Protein AF-A0A920JBK8-F1 (afdb_monomer)

Secondary structure (DSSP, 8-state):
-PPPGGGGSS--EEEE-S---SGGGGGG-THHHH-SEEEEE-TTSTTHHHHHHHHHHHHHHHTT-TTS-TT-TTEEEE-SSTT-HHHHHHHHHHTT-

Nearest PDB structures (foldseek):
  4xc6-assembly1_A  TM=9.002E-01  e=1.145E-08  Cupriavidus metallidurans CH34
  4xc7-assembly1_A  TM=9.228E-01  e=1.398E-08  Cupriavidus metallidurans CH34
  5cjv-assembly1_A  TM=9.000E-01  e=1.398E-08  Cupriavidus metallidurans CH34
  5cjw-assembly1_B  TM=9.016E-01  e=2.383E-08  Cupriavidus metallidurans CH34
  4xc7-assembly1_B  TM=9.034E-01  e=4.642E-08  Cupriavidus metallidurans CH34

Radius of gyration: 13.55 Å; Cα contacts (8 Å, |Δi|>4): 118; chains: 1; bounding box: 40×30×32 Å

pLDDT: mean 84.9, std 9.49, range [45.56, 94.88]

Mean predicted aligned error: 5.42 Å

Foldseek 3Di:
DDDDPLNVDPFFEAEDEQPQPDLVSLLVDCCLQRHQAYEHEQCVDPRSVVSLQSSLVNNCVVVVHPVQDSPPPRYFYYHPDPPDPRVVSVVVVVVVD

Structure (mmCIF, N/CA/C/O backbone):
data_AF-A0A920JBK8-F1
#
_entry.id   AF-A0A920JBK8-F1
#
loop_
_atom_site.group_PDB
_atom_site.id
_atom_site.type_symbol
_atom_site.label_atom_id
_atom_site.label_alt_id
_atom_site.label_comp_id
_atom_site.label_asym_id
_atom_site.label_entity_id
_atom_site.label_seq_id
_atom_site.pdbx_PDB_ins_code
_atom_site.Cartn_x
_atom_site.Cartn_y
_atom_site.Cartn_z
_atom_site.occupancy
_atom_site.B_iso_or_equiv
_atom_site.auth_seq_id
_atom_site.auth_comp_id
_atom_site.auth_asym_id
_atom_site.auth_atom_id
_atom_site.pdbx_PDB_model_num
ATOM 1 N N . MET A 1 1 ? 22.583 -14.448 -11.403 1.00 45.56 1 MET A N 1
ATOM 2 C CA . MET A 1 1 ? 21.657 -13.325 -11.167 1.00 45.56 1 MET A CA 1
ATOM 3 C C . MET A 1 1 ? 20.265 -13.925 -11.180 1.00 45.56 1 MET A C 1
ATOM 5 O O . MET A 1 1 ? 19.852 -14.410 -12.222 1.00 45.56 1 MET A O 1
ATOM 9 N N . THR A 1 2 ? 19.635 -14.078 -10.018 1.00 49.16 2 THR A N 1
ATOM 10 C CA . THR A 1 2 ? 18.282 -14.645 -9.919 1.00 49.16 2 THR A CA 1
ATOM 11 C C . THR A 1 2 ? 17.316 -13.653 -10.572 1.00 49.16 2 THR A C 1
ATOM 13 O O . THR A 1 2 ? 17.421 -12.472 -10.231 1.00 49.16 2 THR A O 1
ATOM 16 N N . PRO A 1 3 ? 16.445 -14.061 -11.514 1.00 55.28 3 PRO A N 1
ATOM 17 C CA . PRO A 1 3 ? 15.457 -13.144 -12.075 1.00 55.28 3 PRO A CA 1
ATOM 18 C C . PRO A 1 3 ? 14.608 -12.587 -10.932 1.00 55.28 3 PRO A C 1
ATOM 20 O O . PRO A 1 3 ? 14.224 -13.334 -10.023 1.00 55.28 3 PRO A O 1
ATOM 23 N N . LYS A 1 4 ? 14.358 -11.276 -10.934 1.00 63.56 4 LYS A N 1
ATOM 24 C CA . LYS A 1 4 ? 13.372 -10.716 -10.010 1.00 63.56 4 LYS A CA 1
ATOM 25 C C . LYS A 1 4 ? 12.016 -11.283 -10.421 1.00 63.56 4 LYS A C 1
ATOM 27 O O . LYS A 1 4 ? 11.782 -11.526 -11.599 1.00 63.56 4 LYS A O 1
ATOM 32 N N . PHE A 1 5 ? 11.112 -11.513 -9.470 1.00 64.75 5 PHE A N 1
ATOM 33 C CA . PHE A 1 5 ? 9.775 -12.041 -9.782 1.00 64.75 5 PHE A CA 1
ATOM 34 C C . PHE A 1 5 ? 9.019 -11.181 -10.811 1.00 64.75 5 PHE A C 1
ATOM 36 O O . PHE A 1 5 ? 8.191 -11.703 -11.548 1.00 64.75 5 PHE A O 1
ATOM 43 N N . THR A 1 6 ? 9.350 -9.892 -10.899 1.00 65.25 6 THR A N 1
ATOM 44 C CA . THR A 1 6 ? 8.850 -8.960 -11.914 1.00 65.25 6 THR A CA 1
ATOM 45 C C . THR A 1 6 ? 9.321 -9.268 -13.335 1.00 65.25 6 THR A C 1
ATOM 47 O O . THR A 1 6 ? 8.627 -8.921 -14.273 1.00 65.25 6 THR A O 1
ATOM 50 N N . ASP A 1 7 ? 10.452 -9.951 -13.519 1.00 74.69 7 ASP A N 1
ATOM 51 C CA . ASP A 1 7 ? 11.004 -10.263 -14.848 1.00 74.69 7 ASP A CA 1
ATOM 52 C C . ASP A 1 7 ? 10.343 -11.506 -15.479 1.00 74.69 7 ASP A C 1
ATOM 54 O O . ASP A 1 7 ? 10.656 -11.880 -16.608 1.00 74.69 7 ASP A O 1
ATOM 58 N N . LEU A 1 8 ? 9.468 -12.187 -14.728 1.00 80.94 8 LEU A N 1
ATOM 59 C CA . LEU A 1 8 ? 8.779 -13.416 -15.134 1.00 80.94 8 LEU A CA 1
ATOM 60 C C . LEU A 1 8 ? 7.313 -13.185 -15.534 1.00 80.94 8 LEU A C 1
ATOM 62 O O . LEU A 1 8 ? 6.653 -14.135 -15.952 1.00 80.94 8 LEU A O 1
ATOM 66 N N . ALA A 1 9 ? 6.797 -11.966 -15.366 1.00 84.19 9 ALA A N 1
ATOM 67 C CA . ALA A 1 9 ? 5.403 -11.620 -15.613 1.00 84.19 9 ALA A CA 1
ATOM 68 C C . ALA A 1 9 ? 5.303 -10.298 -16.378 1.00 84.19 9 ALA A C 1
ATOM 70 O O . ALA A 1 9 ? 6.081 -9.383 -16.130 1.00 84.19 9 ALA A O 1
ATOM 71 N N . ASP A 1 10 ? 4.309 -10.184 -17.260 1.00 84.38 10 ASP A N 1
ATOM 72 C CA . ASP A 1 10 ? 4.032 -8.944 -18.001 1.00 84.38 10 ASP A CA 1
ATOM 73 C C . ASP A 1 10 ? 3.512 -7.819 -17.091 1.00 84.38 10 ASP A C 1
ATOM 75 O O . ASP A 1 10 ? 3.607 -6.642 -17.428 1.00 84.38 10 ASP A O 1
ATOM 79 N N . LEU A 1 11 ? 2.957 -8.189 -15.932 1.00 86.00 11 LEU A N 1
ATOM 80 C CA . LEU A 1 11 ? 2.436 -7.264 -14.938 1.00 86.00 11 LEU A CA 1
ATOM 81 C C . LEU A 1 11 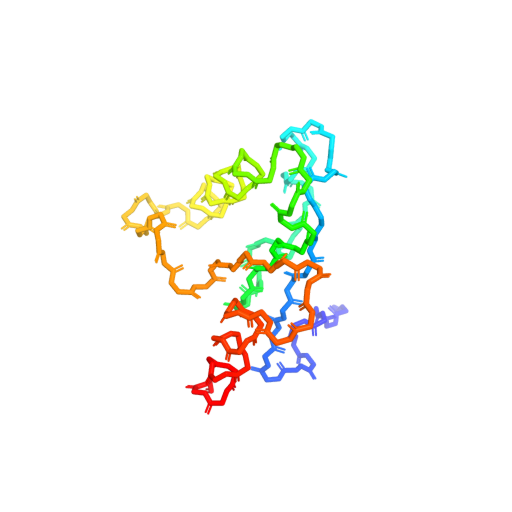? 2.680 -7.785 -13.522 1.00 86.00 11 LEU A C 1
ATOM 83 O O . LEU A 1 11 ? 2.464 -8.962 -13.221 1.00 86.00 11 LEU A O 1
ATOM 87 N N . SER A 1 12 ? 3.052 -6.879 -12.624 1.00 88.81 12 SER A N 1
ATOM 88 C CA . SER A 1 12 ? 3.289 -7.158 -11.215 1.00 88.81 12 SER A CA 1
ATOM 89 C C . SER A 1 12 ? 2.372 -6.336 -10.303 1.00 88.81 12 SER A C 1
ATOM 91 O O . SER A 1 12 ? 2.278 -5.111 -10.383 1.00 88.81 12 SER A O 1
ATOM 93 N N . VAL A 1 13 ? 1.680 -7.026 -9.392 1.00 90.75 13 VAL A N 1
ATOM 94 C CA . VAL A 1 13 ? 0.788 -6.399 -8.410 1.00 90.75 13 VAL A CA 1
ATOM 95 C C . VAL A 1 13 ? 1.255 -6.753 -7.008 1.00 90.75 13 VAL A C 1
AT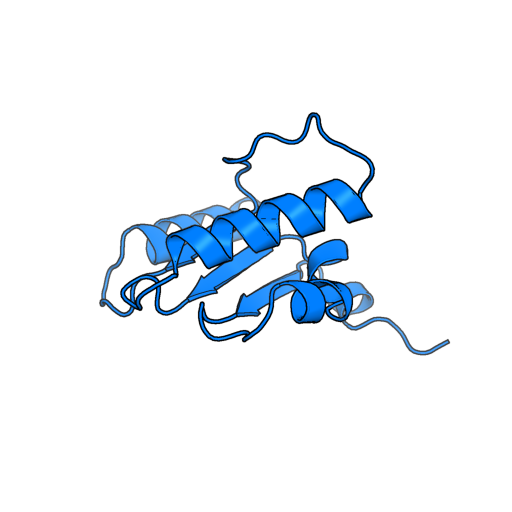OM 97 O O . VAL A 1 13 ? 1.315 -7.926 -6.640 1.00 90.75 13 VAL A O 1
ATOM 100 N N . TYR A 1 14 ? 1.544 -5.736 -6.203 1.00 92.56 14 TYR A N 1
ATOM 101 C CA . TYR A 1 14 ? 1.847 -5.905 -4.790 1.00 92.56 14 TYR A CA 1
ATOM 102 C C . TYR A 1 14 ? 0.597 -5.655 -3.944 1.00 92.56 14 TYR A C 1
ATOM 104 O O . TYR A 1 14 ? 0.053 -4.554 -3.939 1.00 92.56 14 TYR A O 1
ATOM 112 N N . VAL A 1 15 ? 0.139 -6.673 -3.213 1.00 93.44 15 VAL A N 1
ATOM 113 C CA . VAL A 1 15 ? -1.041 -6.587 -2.340 1.00 93.44 15 VAL A CA 1
ATOM 114 C C . VAL A 1 15 ? -0.606 -6.654 -0.880 1.00 93.44 15 VAL A C 1
ATOM 116 O O . VAL A 1 15 ? 0.102 -7.578 -0.485 1.00 93.44 15 VAL A O 1
ATOM 119 N N . MET A 1 16 ? -1.066 -5.709 -0.063 1.00 94.88 16 MET A N 1
ATOM 120 C CA . MET A 1 16 ? -0.792 -5.662 1.376 1.00 94.88 16 MET A CA 1
ATOM 121 C C . MET A 1 16 ? -2.040 -5.311 2.188 1.00 94.88 16 MET A C 1
ATOM 123 O O . MET A 1 16 ? -3.069 -4.932 1.635 1.00 94.88 16 MET A O 1
ATOM 127 N N . THR A 1 17 ? -1.952 -5.428 3.511 1.00 94.69 17 THR A N 1
ATOM 128 C CA . THR A 1 17 ? -2.962 -4.925 4.452 1.00 94.69 17 THR A CA 1
ATOM 129 C C . THR A 1 17 ? -2.443 -3.669 5.168 1.00 94.69 17 THR A C 1
ATOM 131 O O . THR A 1 17 ? -1.230 -3.451 5.212 1.00 94.69 17 THR A O 1
ATOM 134 N N . PRO A 1 18 ? -3.320 -2.848 5.775 1.00 93.94 18 PRO A N 1
ATOM 135 C CA . PRO A 1 18 ? -2.917 -1.699 6.594 1.00 93.94 18 PRO A CA 1
ATOM 136 C C . PRO A 1 18 ? -2.030 -2.050 7.797 1.00 93.94 18 PRO A C 1
ATOM 138 O O . PRO A 1 18 ? -1.360 -1.195 8.364 1.00 93.94 18 PRO A O 1
ATOM 141 N N . GLU A 1 19 ? -2.013 -3.320 8.191 1.00 91.94 19 GLU A N 1
ATOM 142 C CA . GLU A 1 19 ? -1.327 -3.841 9.370 1.00 91.94 19 GLU A CA 1
ATOM 143 C C . GLU A 1 19 ? 0.143 -4.192 9.052 1.00 91.94 19 GLU A C 1
ATOM 145 O O . GLU A 1 19 ? 0.541 -5.352 9.114 1.00 91.94 19 GLU A O 1
ATOM 150 N N . TYR A 1 20 ? 0.969 -3.201 8.699 1.00 86.06 20 TYR A N 1
ATOM 151 C CA . TYR A 1 20 ? 2.409 -3.397 8.418 1.00 86.06 20 TYR A CA 1
ATOM 152 C C . TYR A 1 20 ? 3.333 -2.967 9.575 1.00 86.06 20 TYR A C 1
ATOM 154 O O . TYR A 1 20 ? 4.560 -3.042 9.471 1.00 86.06 20 TYR A O 1
ATOM 162 N N . GLY A 1 21 ? 2.758 -2.520 10.696 1.00 88.38 21 GLY A N 1
A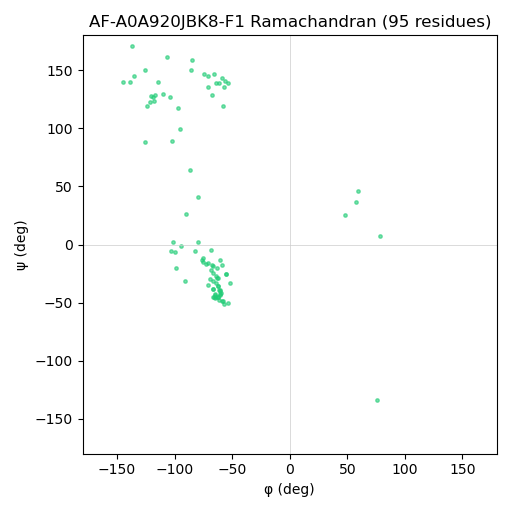TOM 163 C CA . GLY A 1 21 ? 3.506 -2.023 11.848 1.00 88.38 21 GLY A CA 1
ATOM 164 C C . GLY A 1 21 ? 4.074 -0.621 11.610 1.00 88.38 21 GLY A C 1
ATOM 165 O O . GLY A 1 21 ? 3.369 0.281 11.169 1.00 88.38 21 GLY A O 1
ATOM 166 N N . ALA A 1 22 ? 5.347 -0.408 11.946 1.00 88.88 22 ALA A N 1
ATOM 167 C CA . ALA A 1 22 ? 5.988 0.896 11.785 1.00 88.88 22 ALA A CA 1
ATOM 168 C C . ALA A 1 22 ? 6.239 1.236 10.305 1.00 88.88 22 ALA A C 1
ATOM 170 O O . ALA A 1 22 ? 6.642 0.375 9.526 1.00 88.88 22 ALA A O 1
ATOM 171 N N . SER A 1 23 ? 6.122 2.517 9.936 1.00 87.38 23 SER A N 1
ATOM 172 C CA . SER A 1 23 ? 6.386 3.012 8.570 1.00 87.38 23 SER A CA 1
ATOM 173 C C . SER A 1 23 ? 7.775 2.672 8.032 1.00 87.38 23 SER A C 1
ATOM 175 O O . SER A 1 23 ? 7.937 2.529 6.825 1.00 87.38 23 SER A O 1
ATOM 177 N N . THR A 1 24 ? 8.762 2.464 8.905 1.00 88.25 24 THR A N 1
ATOM 178 C CA . THR A 1 24 ? 10.114 2.030 8.519 1.00 88.25 24 THR A CA 1
ATOM 179 C C . THR A 1 24 ? 10.161 0.612 7.948 1.00 88.25 24 THR A C 1
ATOM 181 O O . THR A 1 24 ? 11.117 0.263 7.262 1.00 88.25 24 THR A O 1
ATOM 184 N N . GLN A 1 25 ? 9.143 -0.223 8.185 1.00 90.56 25 GLN A N 1
ATOM 185 C CA . GLN A 1 25 ? 9.066 -1.549 7.565 1.00 90.56 25 GLN A CA 1
ATOM 186 C C . GLN A 1 25 ? 8.815 -1.455 6.058 1.00 90.56 25 GLN A C 1
ATOM 188 O O . GLN A 1 25 ? 9.305 -2.306 5.324 1.00 90.56 25 GLN A O 1
ATOM 193 N N . LEU A 1 26 ? 8.134 -0.403 5.583 1.00 91.75 26 LEU A N 1
ATOM 194 C CA . LEU A 1 26 ? 7.888 -0.188 4.152 1.00 91.75 26 LEU A CA 1
ATOM 195 C C . LEU A 1 26 ? 9.189 0.033 3.370 1.00 91.75 26 LEU A C 1
ATOM 197 O O . LEU A 1 26 ? 9.260 -0.299 2.194 1.00 91.75 26 LEU A O 1
ATOM 201 N N . GLU A 1 27 ? 10.237 0.539 4.024 1.00 89.19 27 GLU A N 1
ATOM 202 C CA . GLU A 1 27 ? 11.554 0.749 3.405 1.00 89.19 27 GLU A CA 1
ATOM 203 C C . GLU A 1 27 ? 12.262 -0.557 3.040 1.00 89.19 27 GLU A C 1
ATOM 205 O O . GLU A 1 27 ? 13.196 -0.548 2.248 1.00 89.19 27 GLU A O 1
ATOM 210 N N . LYS A 1 28 ? 11.823 -1.677 3.624 1.00 89.44 28 LYS A N 1
ATOM 211 C CA . LYS A 1 28 ? 12.387 -3.009 3.385 1.00 89.44 28 LYS A CA 1
ATOM 212 C C . LYS A 1 28 ? 11.634 -3.784 2.304 1.00 89.44 28 LYS A C 1
ATOM 214 O O . LYS A 1 28 ? 11.959 -4.941 2.054 1.00 89.44 28 LYS A O 1
ATOM 219 N N . ILE A 1 29 ? 10.581 -3.197 1.734 1.00 90.25 29 ILE A N 1
ATOM 220 C CA . ILE A 1 29 ? 9.697 -3.864 0.782 1.00 90.25 29 ILE A CA 1
ATOM 221 C C . ILE A 1 29 ? 10.049 -3.386 -0.621 1.00 90.25 29 ILE A C 1
ATOM 223 O O . ILE A 1 29 ? 9.447 -2.449 -1.140 1.00 90.25 29 ILE A O 1
ATOM 227 N N . ASP A 1 30 ? 10.984 -4.092 -1.249 1.00 89.38 30 ASP A N 1
ATOM 228 C CA . ASP A 1 30 ? 11.433 -3.832 -2.621 1.00 89.38 30 ASP A CA 1
ATOM 229 C C . ASP A 1 30 ? 10.268 -3.755 -3.623 1.00 89.38 30 ASP A C 1
ATOM 231 O O . ASP A 1 30 ? 10.292 -2.971 -4.565 1.00 89.38 30 ASP A O 1
ATOM 235 N N . MET A 1 31 ? 9.201 -4.532 -3.409 1.00 90.19 31 MET A N 1
ATOM 236 C CA . MET A 1 31 ? 8.026 -4.546 -4.290 1.00 90.19 31 MET A CA 1
ATOM 237 C C . MET A 1 31 ? 7.273 -3.213 -4.346 1.00 90.19 31 MET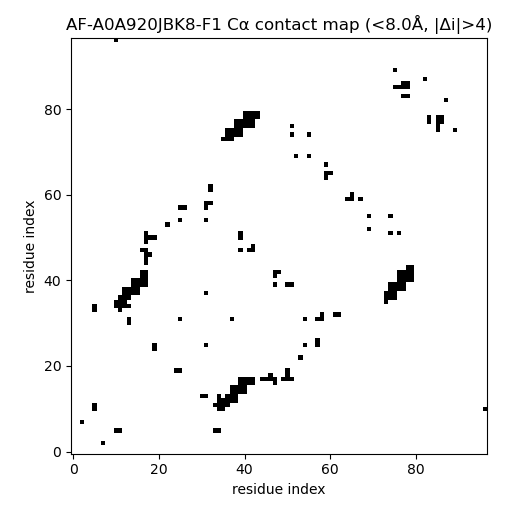 A C 1
ATOM 239 O O . MET A 1 31 ? 6.556 -2.987 -5.315 1.00 90.19 31 MET A O 1
ATOM 243 N N . ILE A 1 32 ? 7.435 -2.316 -3.365 1.00 90.50 32 ILE A N 1
ATOM 244 C CA . ILE A 1 32 ? 6.882 -0.957 -3.470 1.00 90.50 32 ILE A CA 1
ATOM 245 C C . ILE A 1 32 ? 7.531 -0.213 -4.639 1.00 90.50 32 ILE A C 1
ATOM 247 O O . ILE A 1 32 ? 6.884 0.620 -5.263 1.00 90.50 32 ILE A O 1
ATOM 251 N N . ASP A 1 33 ? 8.771 -0.541 -4.981 1.00 86.06 33 ASP A N 1
ATOM 252 C CA . ASP A 1 33 ? 9.503 0.163 -6.024 1.00 86.06 33 ASP A CA 1
ATOM 253 C C . ASP A 1 33 ? 9.313 -0.475 -7.399 1.00 86.06 33 ASP A C 1
ATOM 255 O O . ASP A 1 33 ? 9.310 0.228 -8.405 1.00 86.06 33 ASP A O 1
ATOM 259 N N . TYR A 1 34 ? 9.124 -1.795 -7.441 1.00 84.88 34 TYR A N 1
ATOM 260 C CA . TYR A 1 34 ? 9.040 -2.541 -8.698 1.00 84.88 34 TYR A CA 1
ATOM 261 C C . TYR A 1 34 ? 7.618 -2.849 -9.169 1.00 84.88 34 TYR A C 1
ATOM 263 O O . TYR A 1 34 ? 7.451 -3.149 -10.345 1.00 84.88 34 TYR A O 1
ATOM 271 N N . ALA A 1 35 ? 6.607 -2.816 -8.294 1.00 88.88 35 ALA A N 1
ATOM 272 C CA . ALA A 1 35 ? 5.253 -3.188 -8.692 1.00 88.88 35 ALA A CA 1
ATOM 273 C C . ALA A 1 35 ? 4.605 -2.144 -9.612 1.00 88.88 35 ALA A C 1
ATOM 275 O O . ALA A 1 35 ? 4.596 -0.946 -9.312 1.00 88.88 35 ALA A O 1
ATOM 276 N N . ASP A 1 36 ? 3.956 -2.618 -10.674 1.00 85.88 36 ASP A N 1
ATOM 277 C CA . ASP A 1 36 ? 3.151 -1.785 -11.574 1.00 85.88 36 ASP A CA 1
ATOM 278 C C . ASP A 1 36 ? 1.907 -1.238 -10.866 1.00 85.88 36 ASP A C 1
ATOM 280 O O . ASP A 1 36 ? 1.438 -0.125 -11.135 1.00 85.88 36 ASP A O 1
ATOM 284 N N . CYS A 1 37 ? 1.383 -2.015 -9.914 1.00 88.81 37 CYS A N 1
ATOM 285 C CA . CYS A 1 37 ? 0.258 -1.638 -9.076 1.00 88.81 37 CYS A CA 1
ATOM 286 C C . CYS A 1 37 ? 0.462 -2.069 -7.619 1.00 88.81 37 CYS A C 1
ATOM 288 O O . CYS A 1 37 ? 0.920 -3.175 -7.335 1.00 88.81 37 CYS A O 1
ATOM 290 N N . ILE A 1 38 ? 0.068 -1.201 -6.686 1.00 92.06 38 ILE A N 1
ATOM 291 C CA . ILE A 1 38 ? 0.082 -1.476 -5.251 1.00 92.06 38 ILE A CA 1
ATOM 292 C C . ILE A 1 38 ? -1.339 -1.387 -4.703 1.00 92.06 38 ILE A C 1
ATOM 294 O O . ILE A 1 38 ? -2.023 -0.375 -4.863 1.00 92.06 38 ILE A O 1
ATOM 298 N N . VAL A 1 39 ? -1.762 -2.437 -4.009 1.00 93.19 39 VAL A N 1
ATOM 299 C CA . VAL A 1 39 ? -3.113 -2.617 -3.490 1.00 93.19 39 VAL A CA 1
ATOM 300 C C . VAL A 1 39 ? -3.079 -2.706 -1.968 1.00 93.19 39 VAL A C 1
ATOM 302 O O . VAL A 1 39 ? -2.442 -3.591 -1.399 1.00 93.19 39 VAL A O 1
ATOM 305 N N . ILE A 1 40 ? -3.824 -1.827 -1.304 1.00 94.69 40 ILE A N 1
ATOM 306 C CA . ILE A 1 40 ? -4.124 -1.900 0.125 1.00 94.69 40 ILE A CA 1
ATOM 307 C C . ILE A 1 40 ? -5.476 -2.605 0.286 1.00 94.69 40 ILE A C 1
ATOM 309 O O . ILE A 1 40 ? -6.538 -2.011 0.091 1.00 94.69 40 ILE A O 1
ATOM 313 N N . ASN A 1 41 ? -5.434 -3.893 0.604 1.00 92.56 41 ASN A N 1
ATOM 314 C CA . ASN A 1 41 ? -6.602 -4.728 0.870 1.00 92.56 41 ASN A CA 1
ATOM 315 C C . ASN A 1 41 ? -7.050 -4.610 2.335 1.00 92.56 41 ASN A C 1
ATOM 317 O O . ASN A 1 41 ? -6.243 -4.289 3.200 1.00 92.56 41 ASN A O 1
ATOM 321 N N . LYS A 1 42 ? -8.310 -4.947 2.639 1.00 92.56 42 LYS A N 1
ATOM 322 C CA . LYS A 1 42 ? -8.932 -4.741 3.961 1.00 92.56 42 LYS A CA 1
ATOM 323 C C . LYS A 1 42 ? -8.935 -3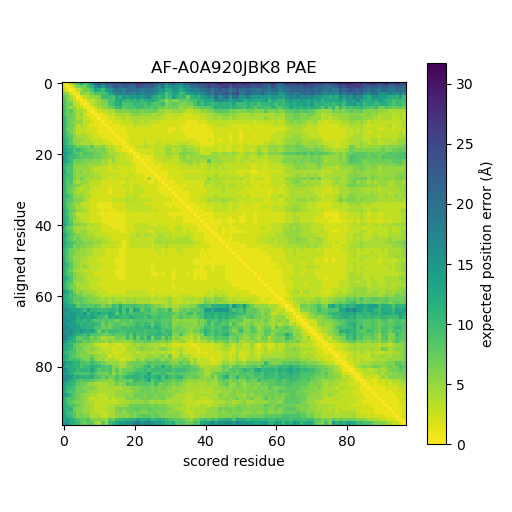.262 4.361 1.00 92.56 42 LYS A C 1
ATOM 325 O O . LYS A 1 42 ? -8.554 -2.893 5.472 1.00 92.56 42 LYS A O 1
ATOM 330 N N . PHE A 1 43 ? -9.331 -2.400 3.426 1.00 93.19 43 PHE A N 1
ATOM 331 C CA . PHE A 1 43 ? -9.343 -0.949 3.619 1.00 93.19 43 PHE A CA 1
ATOM 332 C C . PHE A 1 43 ? -10.393 -0.467 4.643 1.00 93.19 43 PHE A C 1
ATOM 334 O O . PHE A 1 43 ? -10.442 0.706 4.989 1.00 93.19 43 PHE A O 1
ATOM 341 N N . ASP A 1 44 ? -11.222 -1.376 5.157 1.00 93.06 44 ASP A N 1
ATOM 342 C CA . ASP A 1 44 ? -12.131 -1.165 6.287 1.00 93.06 44 ASP A CA 1
ATOM 343 C C . ASP A 1 44 ? -11.399 -1.090 7.638 1.00 93.06 44 ASP A C 1
ATOM 345 O O . ASP A 1 44 ? -11.975 -0.648 8.634 1.00 93.06 44 ASP A O 1
ATOM 349 N N . LYS A 1 45 ? -10.145 -1.555 7.701 1.00 94.31 45 LYS A N 1
ATOM 350 C CA . LYS A 1 45 ? -9.377 -1.610 8.946 1.00 94.31 45 LYS A CA 1
ATOM 351 C C . LYS A 1 45 ? -8.888 -0.224 9.384 1.00 94.31 45 LYS A C 1
ATOM 353 O O . LYS A 1 45 ? -8.542 0.607 8.542 1.00 94.31 45 LYS A O 1
ATOM 358 N N . PRO A 1 46 ? -8.792 0.029 10.704 1.00 93.69 46 PRO A N 1
ATOM 359 C CA . PRO A 1 46 ? -8.197 1.257 11.219 1.00 93.69 46 PRO A CA 1
ATOM 360 C C . PRO A 1 46 ? -6.789 1.487 10.659 1.00 93.69 46 PRO A C 1
ATOM 362 O O . PRO A 1 46 ? -6.002 0.548 10.546 1.00 93.69 46 PRO A O 1
ATOM 365 N N . GLY A 1 47 ? -6.473 2.737 10.319 1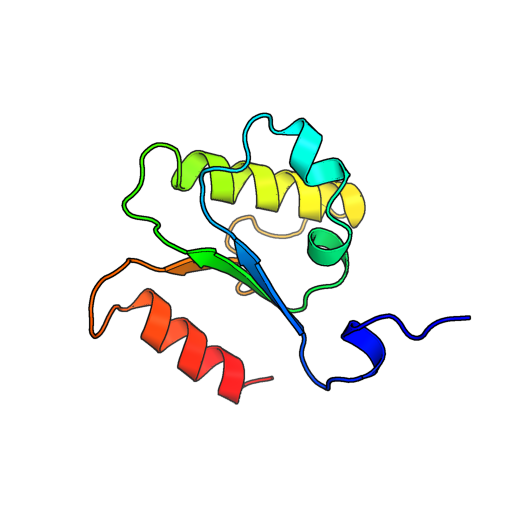.00 92.62 47 GLY A N 1
ATOM 366 C CA . GLY A 1 47 ? -5.173 3.109 9.754 1.00 92.62 47 GLY A CA 1
ATOM 367 C C . GLY A 1 47 ? -5.000 2.784 8.266 1.00 92.62 47 GLY A C 1
ATOM 368 O O . GLY A 1 47 ? -3.907 2.962 7.741 1.00 92.62 47 GLY A O 1
ATOM 369 N N . ALA A 1 48 ? -6.045 2.336 7.557 1.00 94.12 48 ALA A N 1
ATOM 370 C CA . ALA A 1 48 ? -5.968 2.060 6.120 1.00 94.12 48 ALA A CA 1
ATOM 371 C C . ALA A 1 48 ?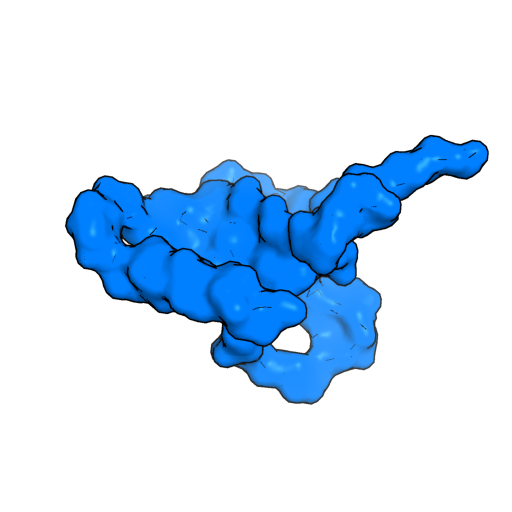 -5.611 3.290 5.267 1.00 94.12 48 ALA A C 1
ATOM 373 O O . ALA A 1 48 ? -4.817 3.184 4.330 1.00 94.12 48 ALA A O 1
ATOM 374 N N . GLU A 1 49 ? -6.141 4.465 5.606 1.00 93.44 49 GLU A N 1
ATOM 375 C CA . GLU A 1 49 ? -5.786 5.718 4.928 1.00 93.44 49 GLU A CA 1
ATOM 376 C C . GLU A 1 49 ? -4.327 6.114 5.190 1.00 93.44 49 GLU A C 1
ATOM 378 O O . GLU A 1 49 ? -3.591 6.417 4.249 1.00 93.44 49 GLU A O 1
ATOM 383 N N . ASP A 1 50 ? -3.881 6.017 6.446 1.00 93.81 50 ASP A N 1
ATOM 384 C CA . ASP A 1 50 ? -2.490 6.282 6.827 1.00 93.81 50 ASP A CA 1
ATOM 385 C C . ASP A 1 50 ? -1.525 5.325 6.121 1.00 93.81 50 ASP A C 1
ATOM 387 O O . ASP A 1 50 ? -0.471 5.744 5.636 1.00 93.81 50 ASP A O 1
ATOM 391 N N . ALA A 1 51 ? -1.910 4.051 6.005 1.00 94.31 51 ALA A N 1
ATOM 392 C CA . ALA A 1 51 ? -1.164 3.033 5.281 1.00 94.31 51 ALA A CA 1
ATOM 393 C C . ALA A 1 51 ? -0.969 3.408 3.813 1.00 94.31 51 ALA A C 1
ATOM 395 O O . ALA A 1 51 ? 0.148 3.379 3.291 1.00 94.31 51 ALA A O 1
ATOM 396 N N . LEU A 1 52 ? -2.055 3.805 3.154 1.00 93.69 52 LEU A N 1
ATOM 397 C CA . LEU A 1 52 ? -2.036 4.221 1.760 1.00 93.69 52 LEU A CA 1
ATOM 398 C C . LEU A 1 52 ? -1.129 5.439 1.550 1.00 93.69 52 LEU A C 1
ATOM 400 O O . LEU A 1 52 ? -0.337 5.473 0.605 1.00 93.69 52 LEU A O 1
ATOM 404 N N . ASP A 1 53 ? -1.192 6.423 2.443 1.00 92.38 53 ASP A N 1
ATOM 405 C CA . ASP A 1 53 ? -0.344 7.608 2.361 1.00 92.38 53 ASP A CA 1
ATOM 406 C C . ASP A 1 53 ? 1.125 7.325 2.691 1.00 92.38 53 ASP A C 1
ATOM 408 O O . ASP A 1 53 ? 2.016 7.902 2.056 1.00 92.38 53 ASP A O 1
ATOM 412 N N . ALA A 1 54 ? 1.409 6.416 3.624 1.00 93.25 54 ALA A N 1
ATOM 413 C CA . ALA A 1 54 ? 2.765 5.971 3.927 1.00 93.25 54 ALA A CA 1
ATOM 414 C C . ALA A 1 54 ? 3.400 5.257 2.725 1.00 93.25 54 ALA A C 1
ATOM 416 O O . ALA A 1 54 ? 4.520 5.591 2.334 1.00 93.25 54 ALA A O 1
ATOM 417 N N . VAL A 1 55 ? 2.657 4.359 2.072 1.00 93.56 55 VAL A N 1
ATOM 418 C CA . VAL A 1 55 ? 3.094 3.671 0.847 1.00 93.56 55 VAL A CA 1
ATOM 419 C C . VAL A 1 55 ? 3.336 4.665 -0.289 1.00 93.56 55 VAL A C 1
ATOM 421 O O . VAL A 1 55 ? 4.387 4.624 -0.926 1.00 93.56 55 VAL A O 1
ATOM 424 N N . ARG A 1 56 ? 2.429 5.627 -0.510 1.00 91.56 56 ARG A N 1
ATOM 425 C CA . ARG A 1 56 ? 2.615 6.686 -1.523 1.00 91.56 56 ARG A CA 1
ATOM 426 C C . ARG A 1 56 ? 3.867 7.521 -1.268 1.00 91.56 56 ARG A C 1
ATOM 428 O O . ARG A 1 56 ? 4.575 7.873 -2.211 1.00 91.56 56 ARG A O 1
ATOM 435 N N . LYS A 1 57 ? 4.136 7.876 -0.007 1.00 90.12 57 LYS A N 1
ATOM 436 C CA . LYS A 1 57 ? 5.349 8.614 0.381 1.00 90.12 57 LYS A CA 1
ATOM 437 C C . LYS A 1 57 ? 6.601 7.781 0.125 1.00 90.12 57 LYS A C 1
ATOM 439 O O . LYS A 1 57 ? 7.540 8.304 -0.471 1.00 90.12 57 LYS A O 1
ATOM 444 N N . GLN A 1 58 ? 6.594 6.507 0.514 1.00 91.06 58 GLN A N 1
ATOM 445 C CA . GLN A 1 58 ? 7.722 5.606 0.294 1.00 91.06 58 GLN A CA 1
ATOM 446 C C . GLN A 1 58 ? 8.019 5.425 -1.197 1.00 91.06 58 GLN A C 1
ATOM 448 O O . GLN A 1 58 ? 9.153 5.639 -1.617 1.00 91.06 58 GLN A O 1
ATOM 453 N N . TYR A 1 59 ? 6.989 5.154 -2.001 1.00 90.56 59 TYR A N 1
ATOM 454 C CA . TYR A 1 59 ? 7.101 5.016 -3.453 1.00 90.56 59 TYR A CA 1
ATOM 455 C C . TYR A 1 59 ? 7.767 6.239 -4.094 1.00 90.56 59 TYR A C 1
ATOM 457 O O . TYR A 1 59 ? 8.730 6.122 -4.850 1.00 90.56 59 TYR A O 1
ATOM 465 N N . ARG A 1 60 ? 7.278 7.445 -3.770 1.00 88.88 60 ARG A N 1
ATOM 466 C CA . ARG A 1 60 ? 7.835 8.704 -4.291 1.00 88.88 60 ARG A CA 1
ATOM 467 C C . ARG A 1 60 ? 9.283 8.912 -3.885 1.00 88.88 60 ARG A C 1
ATOM 469 O O . ARG A 1 60 ? 10.059 9.440 -4.678 1.00 88.88 60 ARG A O 1
ATOM 476 N N . ARG A 1 61 ? 9.615 8.548 -2.643 1.00 87.31 61 ARG A N 1
ATOM 477 C CA . ARG A 1 61 ? 10.965 8.680 -2.103 1.00 87.31 61 ARG A CA 1
ATOM 478 C C . ARG A 1 61 ? 11.930 7.765 -2.847 1.00 87.31 61 ARG A C 1
ATOM 480 O O . ARG A 1 61 ? 12.984 8.242 -3.246 1.00 87.31 61 ARG A O 1
ATOM 487 N N . SER A 1 62 ? 11.548 6.511 -3.083 1.00 85.88 62 SER A N 1
ATOM 488 C CA . SER A 1 62 ? 12.395 5.573 -3.825 1.00 85.88 62 SER A CA 1
ATOM 489 C C . SER A 1 62 ? 12.575 5.972 -5.293 1.00 85.88 62 SER A C 1
ATOM 491 O O . SER A 1 62 ? 13.681 5.945 -5.822 1.00 85.88 62 SER A O 1
ATOM 493 N N . HIS A 1 63 ? 11.520 6.489 -5.929 1.00 83.56 63 HIS A N 1
ATOM 494 C CA . HIS A 1 63 ? 11.576 6.961 -7.317 1.00 83.56 63 HIS A CA 1
ATOM 495 C C . HIS A 1 63 ? 12.189 8.362 -7.488 1.00 83.56 63 HIS A C 1
ATOM 497 O O . HIS A 1 63 ? 12.195 8.885 -8.603 1.00 83.56 63 HIS A O 1
ATOM 503 N N . LEU A 1 64 ? 12.643 9.008 -6.402 1.00 82.38 64 LEU A N 1
ATOM 504 C CA . LEU A 1 64 ? 13.143 10.394 -6.376 1.00 82.38 64 LEU A CA 1
ATOM 505 C C . LEU A 1 64 ? 12.217 11.403 -7.087 1.00 82.38 64 LEU A C 1
ATOM 507 O O . LEU A 1 64 ? 12.654 12.453 -7.556 1.00 82.38 64 LEU A O 1
ATOM 511 N N . ASN A 1 65 ? 10.919 11.098 -7.166 1.00 79.00 65 ASN A N 1
ATOM 512 C CA . ASN A 1 65 ? 9.967 11.837 -7.983 1.00 79.00 65 ASN A CA 1
ATOM 513 C C . ASN A 1 65 ? 8.776 12.299 -7.143 1.00 79.00 65 ASN A C 1
ATOM 515 O O . ASN A 1 65 ? 7.733 11.646 -7.039 1.00 79.00 65 ASN A O 1
ATOM 519 N N . LEU A 1 66 ? 8.940 13.485 -6.558 1.00 72.75 66 LEU A N 1
ATOM 520 C CA . LEU A 1 66 ? 7.913 14.142 -5.751 1.00 72.75 66 LEU A CA 1
ATOM 521 C C . LEU A 1 66 ? 6.731 14.660 -6.583 1.00 72.75 66 LEU A C 1
ATOM 523 O O . LEU A 1 66 ? 5.676 14.934 -6.015 1.00 72.75 66 LEU A O 1
ATOM 527 N N . MET A 1 67 ? 6.878 14.768 -7.910 1.00 76.56 67 MET A N 1
ATOM 528 C CA . MET A 1 67 ? 5.807 15.233 -8.801 1.00 76.56 67 MET A CA 1
ATOM 529 C C . MET A 1 67 ? 4.734 14.174 -9.044 1.00 76.56 67 MET A C 1
ATOM 531 O O . MET A 1 67 ? 3.656 14.493 -9.542 1.00 76.56 67 MET A O 1
ATOM 535 N N . ILE A 1 68 ? 4.994 12.919 -8.674 1.00 77.62 68 ILE A N 1
ATOM 536 C CA . ILE A 1 68 ? 4.006 11.850 -8.760 1.00 77.62 68 ILE A CA 1
ATOM 537 C C . ILE A 1 68 ? 2.768 12.231 -7.931 1.00 77.62 68 ILE A C 1
ATOM 539 O O . ILE A 1 68 ? 2.870 12.375 -6.702 1.00 77.62 68 ILE A O 1
ATOM 543 N N . PRO A 1 69 ? 1.581 12.349 -8.554 1.00 77.50 69 PRO A N 1
ATOM 544 C CA . PRO A 1 69 ? 0.357 12.682 -7.839 1.00 77.50 69 PRO A CA 1
ATOM 545 C C . PRO A 1 69 ? 0.052 11.647 -6.759 1.00 77.50 69 PRO A C 1
ATOM 547 O O . PRO A 1 69 ? 0.263 10.451 -6.954 1.00 77.50 69 PRO A O 1
ATOM 550 N N . SER A 1 70 ? -0.476 12.084 -5.613 1.00 72.06 70 SER A N 1
ATOM 551 C CA . SER A 1 70 ? -0.804 11.153 -4.516 1.00 72.06 70 SER A CA 1
ATOM 552 C C . SER A 1 70 ? -1.898 10.193 -4.956 1.00 72.06 70 SER A C 1
ATOM 554 O O . SER A 1 70 ? -1.884 9.026 -4.600 1.00 72.06 70 SER A O 1
ATOM 556 N N . LYS A 1 71 ? -2.801 10.672 -5.809 1.00 71.44 71 LYS A N 1
ATOM 557 C CA . LYS A 1 71 ? -3.904 9.912 -6.393 1.00 71.44 71 LYS A CA 1
ATOM 558 C C . LYS A 1 71 ? -3.537 9.234 -7.719 1.00 71.44 71 LYS A C 1
ATOM 560 O O . LYS A 1 71 ? -4.413 9.042 -8.554 1.00 71.44 71 LYS A O 1
ATOM 565 N N . ALA A 1 72 ? -2.259 8.929 -7.956 1.00 77.88 72 ALA A N 1
ATOM 566 C CA . ALA A 1 72 ? -1.866 8.182 -9.148 1.00 77.88 72 ALA A CA 1
ATOM 567 C C . ALA A 1 72 ? -2.623 6.842 -9.217 1.00 77.88 72 ALA A C 1
ATOM 569 O O . ALA A 1 72 ? -2.788 6.171 -8.198 1.00 77.88 72 ALA A O 1
ATOM 570 N N . SER A 1 73 ? -3.034 6.446 -10.425 1.00 73.94 73 SER A N 1
ATOM 571 C CA . SER A 1 73 ? -3.845 5.247 -10.698 1.00 73.94 73 SER A CA 1
ATOM 572 C C . SER A 1 73 ? -3.191 3.927 -10.267 1.00 73.94 73 SER A C 1
ATOM 574 O O . SER A 1 73 ? -3.852 2.902 -10.189 1.00 73.94 73 SER A O 1
ATOM 576 N N . ARG A 1 74 ? -1.899 3.925 -9.945 1.00 83.00 74 ARG A N 1
ATOM 577 C CA . ARG A 1 74 ? -1.194 2.722 -9.491 1.00 83.00 74 ARG A CA 1
ATOM 578 C C . ARG A 1 74 ? -1.498 2.306 -8.049 1.00 83.00 74 ARG A C 1
ATOM 580 O O . ARG A 1 74 ? -1.151 1.190 -7.683 1.00 83.00 74 ARG A O 1
ATOM 587 N N . PHE A 1 75 ? -2.093 3.178 -7.229 1.00 84.31 75 PHE A N 1
ATOM 588 C CA . PHE A 1 75 ? -2.399 2.880 -5.825 1.00 84.31 75 PHE A CA 1
ATOM 589 C C . PHE A 1 75 ? -3.879 2.595 -5.632 1.00 84.31 75 PHE A C 1
ATOM 591 O O . PHE A 1 75 ? -4.717 3.434 -5.971 1.00 84.31 75 PHE A O 1
ATOM 598 N N . LEU A 1 76 ? -4.185 1.460 -5.012 1.00 86.38 76 LEU A N 1
ATOM 599 C CA . LEU A 1 76 ? -5.550 0.996 -4.837 1.00 86.38 76 LEU A CA 1
ATOM 600 C C . LEU A 1 76 ? -5.919 0.691 -3.403 1.00 86.38 76 LEU A C 1
ATOM 602 O O . LEU A 1 76 ? -5.088 0.282 -2.601 1.00 86.38 76 LEU A O 1
ATOM 606 N N . ALA A 1 77 ? -7.200 0.882 -3.117 1.00 87.19 77 ALA A N 1
ATOM 607 C CA . ALA A 1 77 ? -7.835 0.609 -1.843 1.00 87.19 77 ALA A CA 1
ATOM 608 C C . ALA A 1 77 ? -9.001 -0.347 -2.098 1.00 87.19 77 ALA A C 1
ATOM 610 O O . ALA A 1 77 ? -9.907 -0.004 -2.859 1.00 87.19 77 ALA A O 1
ATOM 611 N N . LEU A 1 78 ? -8.955 -1.537 -1.496 1.00 90.38 78 LEU A N 1
ATOM 612 C CA . LEU A 1 78 ? -9.987 -2.563 -1.651 1.00 90.38 78 LEU A CA 1
ATOM 613 C C . LEU A 1 78 ? -10.667 -2.849 -0.317 1.00 90.38 78 LEU A C 1
ATOM 615 O O . LEU A 1 78 ? -10.007 -3.136 0.689 1.00 90.38 78 LEU A O 1
ATOM 619 N N . LEU A 1 79 ? -11.997 -2.806 -0.324 1.00 87.69 79 LEU A N 1
ATOM 620 C CA . LEU A 1 79 ? -12.821 -3.201 0.815 1.00 87.69 79 LEU A CA 1
ATOM 621 C C . LEU A 1 79 ? -13.087 -4.716 0.790 1.00 87.69 79 LEU A C 1
ATOM 623 O O . LEU A 1 79 ? -13.179 -5.306 -0.288 1.00 87.69 79 LEU A O 1
ATOM 627 N N . PRO A 1 80 ? -13.269 -5.372 1.953 1.00 85.06 80 PRO A N 1
ATOM 628 C CA . PRO A 1 80 ? -13.579 -6.800 2.045 1.00 85.06 80 PRO A CA 1
ATOM 629 C C . PRO A 1 80 ? -15.069 -7.066 1.773 1.00 85.06 80 PRO A C 1
ATOM 631 O O . PRO A 1 80 ? -15.722 -7.835 2.477 1.00 85.06 80 PRO A O 1
ATOM 634 N N . THR A 1 81 ? -15.636 -6.383 0.784 1.00 83.75 81 THR A N 1
ATOM 635 C CA . THR A 1 81 ? -17.042 -6.481 0.407 1.00 83.75 81 THR A CA 1
ATOM 636 C C . THR A 1 81 ? -17.163 -7.078 -0.986 1.00 83.75 81 THR A C 1
A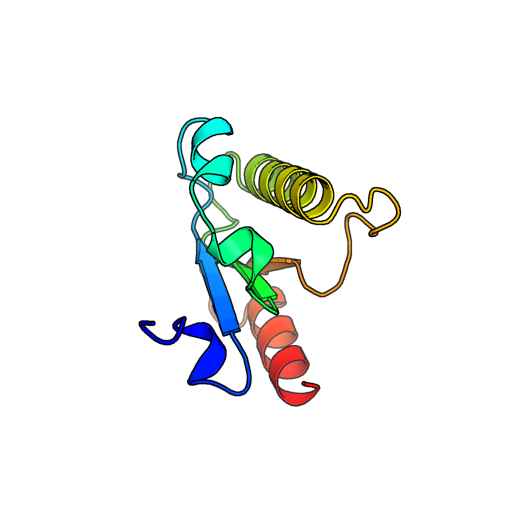TOM 638 O O . THR A 1 81 ? -16.398 -6.775 -1.904 1.00 83.75 81 THR A O 1
ATOM 641 N N . PHE A 1 82 ? -18.152 -7.953 -1.156 1.00 76.56 82 PHE A N 1
ATOM 642 C CA . PHE A 1 82 ? -18.497 -8.459 -2.476 1.00 76.56 82 PHE A CA 1
ATOM 643 C C . PHE A 1 82 ? -18.996 -7.307 -3.359 1.00 76.56 82 PHE A C 1
ATOM 645 O O . PHE A 1 82 ? -19.761 -6.462 -2.894 1.00 76.56 82 PHE A O 1
ATOM 652 N N . ASN A 1 83 ? -18.577 -7.292 -4.628 1.00 79.38 83 ASN A N 1
ATOM 653 C CA . ASN A 1 83 ? -18.893 -6.235 -5.596 1.00 79.38 83 ASN A CA 1
ATOM 654 C C . ASN A 1 83 ? -18.448 -4.822 -5.153 1.00 79.38 83 ASN A C 1
ATOM 656 O O . ASN A 1 83 ? -19.132 -3.826 -5.401 1.00 79.38 83 ASN A O 1
ATOM 660 N N . ASP A 1 84 ? -17.299 -4.737 -4.478 1.00 84.62 84 ASP A N 1
ATOM 661 C CA . ASP A 1 84 ? -16.660 -3.465 -4.157 1.00 84.62 84 ASP A CA 1
ATOM 662 C C . ASP A 1 84 ? -16.282 -2.681 -5.426 1.00 84.62 84 ASP A C 1
ATOM 664 O O . ASP A 1 84 ? -15.748 -3.226 -6.398 1.00 84.62 84 ASP A O 1
ATOM 668 N N . LYS A 1 85 ? -16.508 -1.363 -5.392 1.00 81.62 85 LYS A N 1
ATOM 669 C CA . LYS A 1 85 ? -16.137 -0.462 -6.490 1.00 81.62 85 LYS A CA 1
ATOM 670 C C . LYS A 1 85 ? -14.627 -0.449 -6.717 1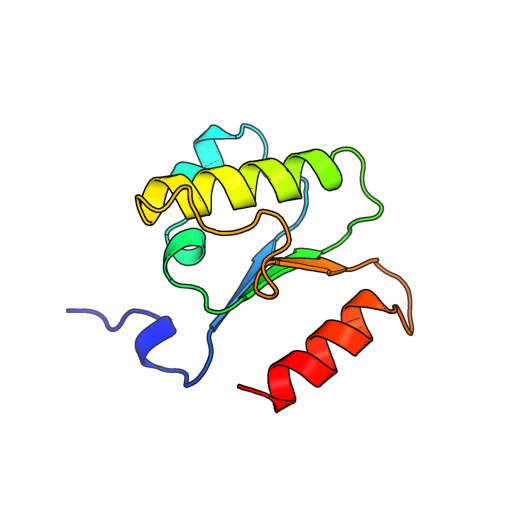.00 81.62 85 LYS A C 1
ATOM 672 O O . LYS A 1 85 ? -14.213 -0.350 -7.868 1.00 81.62 85 LYS A O 1
ATOM 677 N N . GLY A 1 86 ? -13.828 -0.551 -5.653 1.00 79.25 86 GLY A N 1
ATOM 678 C CA . GLY A 1 86 ? -12.372 -0.638 -5.739 1.00 79.25 86 GLY A CA 1
ATOM 679 C C . GLY A 1 86 ? -11.929 -1.894 -6.481 1.00 79.25 86 GLY A C 1
ATOM 680 O O . GLY A 1 86 ? -11.109 -1.805 -7.392 1.00 79.25 86 GLY A O 1
ATOM 681 N N . THR A 1 87 ? -12.529 -3.045 -6.168 1.00 83.12 87 THR A N 1
ATOM 682 C CA . THR A 1 87 ? -12.217 -4.320 -6.840 1.00 83.12 87 THR A CA 1
ATOM 683 C C . THR A 1 87 ? -12.606 -4.286 -8.315 1.00 83.12 87 THR A C 1
ATOM 685 O O . THR A 1 87 ? -11.826 -4.706 -9.168 1.00 83.12 87 THR A O 1
ATOM 688 N N . ASN A 1 88 ? -13.773 -3.726 -8.641 1.00 84.38 88 ASN A N 1
ATOM 689 C CA . ASN A 1 88 ? -14.195 -3.564 -10.033 1.00 84.38 88 ASN A CA 1
ATOM 690 C C . ASN A 1 88 ? -13.272 -2.603 -10.792 1.00 84.38 88 ASN A C 1
ATOM 692 O O . ASN A 1 88 ? -12.873 -2.892 -11.916 1.00 84.38 88 ASN A O 1
ATOM 696 N N . TRP A 1 89 ? -12.892 -1.480 -10.177 1.00 82.94 89 TRP A N 1
ATOM 697 C CA . TRP A 1 89 ? -11.936 -0.545 -10.768 1.00 82.94 89 TRP A CA 1
ATOM 698 C C . TRP A 1 89 ? -10.581 -1.214 -11.010 1.00 82.94 89 TRP A C 1
ATOM 700 O O . TRP A 1 89 ? -10.015 -1.058 -12.087 1.00 82.94 89 TRP A O 1
ATOM 710 N N . PHE A 1 90 ? -10.086 -1.995 -10.042 1.00 84.81 90 PHE A N 1
ATOM 711 C CA . PHE A 1 90 ? -8.844 -2.754 -10.182 1.00 84.81 90 PHE A CA 1
ATOM 712 C C . PHE A 1 90 ? -8.919 -3.711 -11.368 1.00 84.81 90 PHE A C 1
ATOM 714 O O . PHE A 1 90 ? -8.032 -3.699 -12.214 1.00 84.81 90 PHE A O 1
ATOM 721 N N . TYR A 1 91 ? -10.007 -4.475 -11.469 1.00 86.38 91 TYR A N 1
ATOM 722 C CA . TYR A 1 91 ? -10.236 -5.394 -12.577 1.00 86.38 91 TYR A CA 1
ATOM 723 C C . TYR A 1 91 ? -10.203 -4.685 -13.935 1.00 86.38 91 TYR A C 1
ATOM 725 O O . TYR A 1 91 ? -9.450 -5.094 -14.813 1.00 86.38 91 TYR A O 1
ATOM 733 N N . PHE A 1 92 ? -10.957 -3.593 -14.102 1.00 85.25 92 PHE A N 1
ATOM 734 C CA . PHE A 1 92 ? -10.937 -2.839 -15.358 1.00 85.25 92 PHE A CA 1
ATOM 735 C C . PHE A 1 92 ? -9.560 -2.254 -15.655 1.00 85.25 92 PHE A C 1
ATOM 737 O O . PHE A 1 92 ? -9.144 -2.244 -16.807 1.00 85.25 92 PHE A O 1
ATOM 744 N N . ARG A 1 93 ? -8.823 -1.824 -14.626 1.00 81.19 93 ARG A N 1
ATOM 745 C CA . ARG A 1 93 ? -7.476 -1.293 -14.805 1.00 81.19 93 ARG A CA 1
ATOM 746 C C . ARG A 1 93 ? -6.488 -2.352 -15.290 1.00 81.19 93 ARG A C 1
ATOM 748 O O . ARG A 1 93 ? -5.646 -2.030 -16.116 1.00 81.19 93 ARG A O 1
ATOM 755 N N . LEU A 1 94 ? -6.597 -3.591 -14.808 1.00 83.88 94 LEU A N 1
ATOM 756 C CA . LEU A 1 94 ? -5.766 -4.706 -15.278 1.00 83.88 94 LEU A CA 1
ATOM 757 C C . LEU A 1 94 ? -5.982 -5.017 -16.764 1.00 83.88 94 LEU A C 1
ATOM 759 O O . LEU A 1 94 ? -5.058 -5.481 -17.414 1.00 83.88 94 LEU A O 1
ATOM 763 N N . LEU A 1 95 ? -7.177 -4.754 -17.299 1.00 85.62 95 LEU A N 1
ATOM 764 C CA . LEU A 1 95 ? -7.474 -4.938 -18.723 1.00 85.62 95 LEU A CA 1
ATOM 765 C C . LEU A 1 95 ? -6.878 -3.836 -19.620 1.00 85.62 95 LEU A C 1
ATOM 767 O O . LEU A 1 95 ? -6.911 -3.978 -20.838 1.00 85.62 95 LEU A O 1
ATOM 771 N N . GLU A 1 96 ? -6.388 -2.734 -19.040 1.00 79.06 96 GLU A N 1
ATOM 772 C CA . GLU A 1 96 ? -5.795 -1.599 -19.765 1.00 79.06 96 GLU A CA 1
ATOM 773 C C . GLU A 1 96 ? -4.256 -1.597 -19.780 1.00 79.06 96 GLU A C 1
ATOM 775 O O . GLU A 1 96 ? -3.673 -0.713 -20.412 1.00 79.06 96 GLU A O 1
ATOM 780 N N . PHE A 1 97 ? -3.608 -2.507 -19.045 1.00 69.00 97 PHE A N 1
ATOM 781 C CA . PHE A 1 97 ? -2.151 -2.680 -19.068 1.00 69.00 97 PHE A CA 1
ATOM 782 C C . PHE A 1 97 ? -1.722 -3.472 -20.305 1.00 69.00 97 PHE A C 1
ATOM 784 O O . PHE A 1 97 ? -0.712 -3.056 -20.917 1.00 69.00 97 PHE A O 1
#

Solvent-accessible surface area (backbone atoms only — not comparable to full-atom values): 5882 Å² total; per-residue (Å²): 133,80,78,55,79,62,78,79,44,98,73,39,75,39,77,45,56,44,85,65,79,59,77,73,54,61,78,74,42,67,54,63,75,69,32,69,27,41,34,35,37,51,44,80,44,84,56,24,68,59,37,53,51,51,51,50,52,49,37,28,60,76,66,74,36,81,81,61,59,88,82,40,88,42,61,43,60,24,55,92,49,88,90,30,69,42,53,52,51,49,55,57,51,65,76,73,113

Sequence (97 aa):
MTPKFTDLADLSVYVMTPEYGASTQLEKIDMIDYADCIVINKFDKPGAEDALDAVRKQYRRSHLNLMIPSKASRFLALLPTFNDKGTNWFYFRLLEF